Protein AF-A0A2X2BP33-F1 (afdb_monomer_lite)

Sequence (118 aa):
MAVVVFFLDDVLYNIRNTTPKEHVEEAINSFQQLANAIITNQIGDEQFVSEHSKLWWQQYLAIDLLEVIKRNTQTPVLIVQTLDDINVDVAAFHQLSQEITQPNVTFIKYDKLNHGFL

Radius of gyration: 15.9 Å; chains: 1; bounding box: 31×35×39 Å

Organism: Proteus mirabilis (NCBI:txid584)

InterPro domains:
  IPR029058 Alpha/Beta hydrolase fold [G3DSA:3.40.50.1820] (3-118)
  IPR029058 Alpha/Beta hydrolase fold [SSF53474] (53-118)

Secondary structure (DSSP, 8-state):
------HHHHHHHHHHHHS-GGGHHHHHHHHHHHHHHHHTT-S-GGG--SSS-HHHHHHHHH--HHHHHHH--SS-EEEEEETT-SSS-HHHHHHHHHH---TTEEEEEETT--TT--

Structure (mmCIF, N/CA/C/O backbone):
data_AF-A0A2X2BP33-F1
#
_entry.id   AF-A0A2X2BP33-F1
#
loop_
_atom_site.group_PDB
_atom_site.id
_atom_site.type_symbol
_atom_site.label_atom_id
_atom_site.label_alt_id
_atom_site.label_comp_id
_atom_site.label_asym_id
_atom_site.label_entity_id
_atom_site.label_seq_id
_atom_site.pdbx_PDB_ins_code
_atom_site.Cartn_x
_atom_site.Cartn_y
_atom_site.Cartn_z
_atom_site.occupancy
_atom_site.B_iso_or_equiv
_atom_site.auth_seq_id
_atom_site.auth_comp_id
_atom_site.auth_asym_id
_atom_site.auth_atom_id
_atom_site.pdbx_PDB_model_num
ATOM 1 N N . MET A 1 1 ? 9.705 -9.808 9.152 1.00 29.91 1 MET A N 1
ATOM 2 C CA . MET A 1 1 ? 9.722 -8.584 8.328 1.00 29.91 1 MET A CA 1
ATOM 3 C C . MET A 1 1 ? 8.337 -7.998 8.482 1.00 29.91 1 MET A C 1
ATOM 5 O O . MET A 1 1 ? 7.400 -8.689 8.115 1.00 29.91 1 MET A O 1
ATOM 9 N N . ALA A 1 2 ? 8.197 -6.863 9.165 1.00 30.97 2 ALA A N 1
ATOM 10 C CA . ALA A 1 2 ? 6.896 -6.218 9.306 1.00 30.97 2 ALA A CA 1
ATOM 11 C C . ALA A 1 2 ? 6.543 -5.623 7.941 1.00 30.97 2 ALA A C 1
ATOM 13 O O . ALA A 1 2 ? 7.307 -4.805 7.430 1.00 30.97 2 ALA A O 1
ATOM 14 N N . VAL A 1 3 ? 5.473 -6.108 7.319 1.00 37.66 3 VAL A N 1
ATOM 15 C CA . VAL A 1 3 ? 4.930 -5.490 6.113 1.00 37.66 3 VAL A CA 1
ATOM 16 C C . VAL A 1 3 ? 4.090 -4.321 6.594 1.00 37.66 3 VAL A C 1
ATOM 18 O O . VAL A 1 3 ? 3.092 -4.498 7.290 1.00 37.66 3 VAL A O 1
ATOM 21 N N . VAL A 1 4 ? 4.571 -3.120 6.313 1.00 46.53 4 VAL A N 1
ATOM 22 C CA . VAL A 1 4 ? 3.910 -1.884 6.707 1.00 46.53 4 VAL A CA 1
ATOM 23 C C . VAL A 1 4 ? 3.080 -1.417 5.516 1.00 46.53 4 VAL A C 1
ATOM 25 O O . VAL A 1 4 ? 3.539 -1.515 4.383 1.00 46.53 4 VAL A O 1
ATOM 28 N N . VAL A 1 5 ? 1.861 -0.918 5.747 1.00 54.88 5 VAL A N 1
ATOM 29 C CA . VAL A 1 5 ? 1.121 -0.170 4.712 1.00 54.88 5 VAL A CA 1
ATOM 30 C C . VAL A 1 5 ? 1.823 1.159 4.527 1.00 54.88 5 VAL A C 1
ATOM 32 O O . VAL A 1 5 ? 1.423 2.174 5.099 1.00 54.88 5 VAL A O 1
ATOM 35 N N . PHE A 1 6 ? 2.904 1.161 3.768 1.00 74.69 6 PHE A N 1
ATOM 36 C CA . PHE A 1 6 ? 3.385 2.391 3.191 1.00 74.69 6 PHE A CA 1
ATOM 37 C C . PHE A 1 6 ? 2.856 2.461 1.776 1.00 74.69 6 PHE A C 1
ATOM 39 O O . PHE A 1 6 ? 3.013 1.540 0.985 1.00 74.69 6 PHE A O 1
ATOM 46 N N . PHE A 1 7 ? 2.266 3.602 1.448 1.00 87.69 7 PHE A N 1
ATOM 47 C CA . PHE A 1 7 ? 1.879 3.951 0.089 1.00 87.69 7 PHE A CA 1
ATOM 48 C C . PHE A 1 7 ? 3.002 3.666 -0.932 1.00 87.69 7 PHE A C 1
ATOM 50 O O . PHE A 1 7 ? 2.732 3.234 -2.048 1.00 87.69 7 PHE A O 1
ATOM 57 N N . LEU A 1 8 ? 4.271 3.831 -0.532 1.00 90.19 8 LEU A N 1
ATOM 58 C CA . LEU A 1 8 ? 5.430 3.425 -1.329 1.00 90.19 8 LEU A CA 1
ATOM 59 C C . LEU A 1 8 ? 5.403 1.931 -1.693 1.00 90.19 8 LEU A C 1
ATOM 61 O O . LEU A 1 8 ? 5.612 1.601 -2.856 1.00 90.19 8 LEU A O 1
ATOM 65 N N . ASP A 1 9 ? 5.149 1.038 -0.737 1.00 90.44 9 ASP A N 1
ATOM 66 C CA . ASP A 1 9 ? 5.142 -0.408 -0.973 1.00 90.44 9 ASP A CA 1
ATOM 67 C C . ASP A 1 9 ? 4.038 -0.814 -1.956 1.00 90.44 9 ASP A C 1
ATOM 69 O O . ASP A 1 9 ? 4.308 -1.601 -2.865 1.00 90.44 9 ASP A O 1
ATOM 73 N N . ASP A 1 10 ? 2.849 -0.211 -1.856 1.00 91.06 10 ASP A N 1
ATOM 74 C CA . ASP A 1 10 ? 1.752 -0.436 -2.808 1.00 91.06 10 ASP A CA 1
ATOM 75 C C . ASP A 1 10 ? 2.105 0.056 -4.216 1.00 91.06 10 ASP A C 1
ATOM 77 O O . ASP A 1 10 ? 1.879 -0.654 -5.195 1.00 91.06 10 ASP A O 1
ATOM 81 N N . VAL A 1 11 ? 2.748 1.221 -4.352 1.00 92.56 11 VAL A N 1
ATOM 82 C CA . VAL A 1 11 ? 3.213 1.686 -5.669 1.00 92.56 11 VAL A CA 1
ATOM 83 C C . VAL A 1 11 ? 4.279 0.745 -6.239 1.00 92.56 11 VAL A C 1
ATOM 85 O O . VAL A 1 11 ? 4.237 0.403 -7.421 1.00 92.56 11 VAL A O 1
ATOM 88 N N . LEU A 1 12 ? 5.217 0.264 -5.420 1.00 94.38 12 LEU A N 1
ATOM 89 C CA . LEU A 1 12 ? 6.222 -0.704 -5.871 1.00 94.38 12 LEU A CA 1
ATOM 90 C C . LEU A 1 12 ? 5.592 -2.052 -6.246 1.00 94.38 12 LEU A C 1
ATOM 92 O O . LEU A 1 12 ? 6.033 -2.687 -7.206 1.00 94.38 12 LEU A O 1
ATOM 96 N N . TYR A 1 13 ? 4.570 -2.498 -5.517 1.00 95.06 13 TYR A N 1
ATOM 97 C CA . TYR A 1 13 ? 3.784 -3.681 -5.855 1.00 95.06 13 TYR A CA 1
ATOM 98 C C . TYR A 1 13 ? 3.062 -3.497 -7.195 1.00 95.06 13 TYR A C 1
ATOM 100 O O . TYR A 1 13 ? 3.183 -4.345 -8.080 1.00 95.06 13 TYR A O 1
ATOM 108 N N . ASN A 1 14 ? 2.390 -2.362 -7.390 1.00 95.31 14 ASN A N 1
ATOM 109 C CA . ASN A 1 14 ? 1.736 -2.014 -8.644 1.00 95.31 14 ASN A CA 1
ATOM 110 C C . ASN A 1 14 ? 2.715 -2.033 -9.826 1.00 95.31 14 ASN A C 1
ATOM 112 O O . ASN A 1 14 ? 2.428 -2.671 -10.841 1.00 95.31 14 ASN A O 1
ATOM 116 N N . ILE A 1 15 ? 3.885 -1.398 -9.690 1.00 96.75 15 ILE A N 1
ATOM 117 C CA . ILE A 1 15 ? 4.912 -1.365 -10.742 1.00 96.75 15 ILE A CA 1
ATOM 118 C C . ILE A 1 15 ? 5.302 -2.790 -11.146 1.00 96.75 15 ILE A C 1
ATOM 120 O O . ILE A 1 15 ? 5.303 -3.103 -12.336 1.00 96.75 15 ILE A O 1
ATOM 124 N N . ARG A 1 16 ? 5.560 -3.676 -10.175 1.00 96.62 16 ARG A N 1
ATOM 125 C CA . ARG A 1 16 ? 5.929 -5.080 -10.439 1.00 96.62 16 ARG A CA 1
ATOM 126 C C . ARG A 1 16 ? 4.859 -5.854 -11.208 1.00 96.62 16 ARG A C 1
ATOM 128 O O . ARG A 1 16 ? 5.210 -6.751 -11.971 1.00 96.62 16 ARG A O 1
ATOM 135 N N . ASN A 1 17 ? 3.584 -5.536 -10.997 1.00 96.06 17 ASN A N 1
ATOM 136 C CA . ASN A 1 17 ? 2.464 -6.277 -11.581 1.00 96.06 17 ASN A CA 1
ATOM 137 C C . ASN A 1 17 ? 1.940 -5.691 -12.896 1.00 96.06 17 ASN A C 1
ATOM 139 O O . ASN A 1 17 ? 1.338 -6.420 -13.682 1.00 96.06 17 ASN A O 1
ATOM 143 N N . THR A 1 18 ? 2.150 -4.398 -13.147 1.00 95.50 18 THR A N 1
ATOM 144 C CA . THR A 1 18 ? 1.540 -3.690 -14.288 1.00 95.50 18 THR A CA 1
ATOM 145 C C . THR A 1 18 ? 2.548 -3.189 -15.321 1.00 95.50 18 THR A C 1
ATOM 147 O O . THR A 1 18 ? 2.169 -2.911 -16.459 1.00 95.50 18 THR A O 1
ATOM 150 N N . THR A 1 19 ? 3.836 -3.122 -14.973 1.00 96.75 19 THR A N 1
ATOM 151 C CA . THR A 1 19 ? 4.902 -2.700 -15.894 1.00 96.75 19 THR A CA 1
ATOM 152 C C . THR A 1 19 ? 5.407 -3.893 -16.715 1.00 96.75 19 THR A C 1
ATOM 154 O O . THR A 1 19 ? 5.575 -4.982 -16.156 1.00 96.75 19 THR A O 1
ATOM 157 N N . PRO A 1 20 ? 5.701 -3.732 -18.024 1.00 97.56 20 PRO A N 1
ATOM 158 C CA . PRO A 1 20 ? 6.374 -4.770 -18.804 1.00 97.56 20 PRO A CA 1
ATOM 159 C C . PRO A 1 20 ? 7.664 -5.238 -18.120 1.00 97.56 20 PRO A C 1
ATOM 161 O O . PRO A 1 20 ? 8.421 -4.423 -17.591 1.00 97.56 20 PRO A O 1
ATOM 164 N N . LYS A 1 21 ? 7.917 -6.552 -18.121 1.00 96.69 21 LYS A N 1
ATOM 165 C CA . LYS A 1 21 ? 8.959 -7.188 -17.291 1.00 96.69 21 LYS A CA 1
ATOM 166 C C . LYS A 1 21 ? 10.350 -6.589 -17.503 1.00 96.69 21 LYS A C 1
ATOM 168 O O . LYS A 1 21 ? 11.110 -6.465 -16.550 1.00 96.69 21 LYS A O 1
ATOM 173 N N . GLU A 1 22 ? 10.669 -6.211 -18.733 1.00 97.50 22 GLU A N 1
ATOM 174 C CA . GLU A 1 22 ? 11.927 -5.583 -19.135 1.00 97.50 22 GLU A CA 1
ATOM 175 C C . GLU A 1 22 ? 12.154 -4.187 -18.527 1.00 97.50 22 GLU A C 1
ATOM 177 O O . GLU A 1 22 ? 13.299 -3.750 -18.446 1.00 97.50 22 GLU A O 1
ATOM 182 N N . HIS A 1 23 ? 11.098 -3.517 -18.056 1.00 97.94 23 HIS A N 1
ATOM 183 C CA . HIS A 1 23 ? 11.144 -2.164 -17.495 1.00 97.94 23 HIS A CA 1
ATOM 184 C C . HIS A 1 23 ? 10.879 -2.1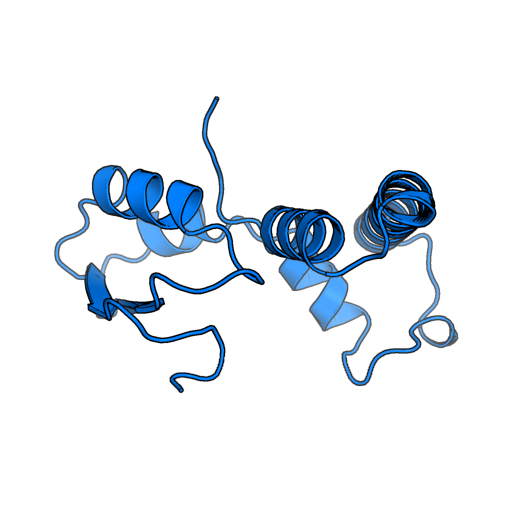13 -15.982 1.00 97.94 23 HIS A C 1
ATOM 186 O O . HIS A 1 23 ? 10.996 -1.044 -15.388 1.00 97.94 23 HIS A O 1
ATOM 192 N N . VAL A 1 24 ? 10.544 -3.239 -15.336 1.00 97.88 24 VAL A N 1
ATOM 193 C CA . VAL A 1 24 ? 10.187 -3.275 -13.903 1.00 97.88 24 VAL A CA 1
ATOM 194 C C . VAL A 1 24 ? 11.311 -2.723 -13.024 1.00 97.88 24 VAL A C 1
ATOM 196 O O . VAL A 1 24 ? 11.065 -1.852 -12.195 1.00 97.88 24 VAL A O 1
ATOM 199 N N . GLU A 1 25 ? 12.546 -3.193 -13.215 1.00 98.00 25 GLU A N 1
ATOM 200 C CA . GLU A 1 25 ? 13.681 -2.760 -12.388 1.00 98.00 25 GLU A CA 1
ATOM 201 C C . GLU A 1 25 ? 14.003 -1.276 -12.584 1.00 98.00 25 GLU A C 1
ATOM 203 O O . GLU A 1 25 ? 14.289 -0.567 -11.622 1.00 98.00 25 GLU A O 1
ATOM 208 N N . GLU A 1 26 ? 13.929 -0.783 -13.821 1.00 97.94 26 GLU A N 1
ATOM 209 C CA . GLU A 1 26 ? 14.116 0.638 -14.114 1.00 97.94 26 GLU A CA 1
ATOM 210 C C . GLU A 1 26 ? 13.035 1.477 -13.424 1.00 97.94 26 GLU A C 1
ATOM 212 O O . GLU A 1 26 ? 13.359 2.396 -12.675 1.00 97.94 26 GLU A O 1
ATOM 217 N N . ALA A 1 27 ? 11.762 1.108 -13.586 1.00 97.25 27 ALA A N 1
ATOM 218 C CA . ALA A 1 27 ? 10.633 1.820 -12.997 1.00 97.25 27 ALA A CA 1
ATOM 219 C C . ALA A 1 27 ? 10.682 1.840 -11.459 1.00 97.25 27 ALA A C 1
ATOM 221 O O . ALA A 1 27 ? 10.463 2.892 -10.855 1.00 97.25 27 ALA A O 1
ATOM 222 N N . ILE A 1 28 ? 11.025 0.713 -10.820 1.00 97.12 28 ILE A N 1
ATOM 223 C CA . ILE A 1 28 ? 11.222 0.636 -9.363 1.00 97.12 28 ILE A CA 1
ATOM 224 C C . ILE A 1 28 ? 12.330 1.594 -8.928 1.00 97.12 28 ILE A C 1
ATOM 226 O O . ILE A 1 28 ? 12.111 2.416 -8.038 1.00 97.12 28 ILE A O 1
ATOM 230 N N . ASN A 1 29 ? 13.504 1.517 -9.560 1.00 97.06 29 ASN A N 1
ATOM 231 C CA . ASN A 1 29 ? 14.652 2.336 -9.177 1.00 97.06 29 ASN A CA 1
ATOM 232 C C . ASN A 1 29 ? 14.366 3.830 -9.368 1.00 97.06 29 ASN A C 1
ATOM 234 O O . ASN A 1 29 ? 14.653 4.632 -8.477 1.00 97.06 29 ASN A O 1
ATOM 238 N N . SER A 1 30 ? 13.765 4.210 -10.495 1.00 94.31 30 SER A N 1
ATOM 239 C CA . SER A 1 30 ? 13.369 5.592 -10.768 1.00 94.31 30 SER A CA 1
ATOM 240 C C . SER A 1 30 ? 12.355 6.104 -9.745 1.00 94.31 30 SER A C 1
ATOM 242 O O . SER A 1 30 ? 12.525 7.205 -9.220 1.00 94.31 30 SER A O 1
ATOM 244 N N . PHE A 1 31 ? 11.335 5.310 -9.404 1.00 92.81 31 PHE A N 1
ATOM 245 C CA . PHE A 1 31 ? 10.336 5.721 -8.419 1.00 92.81 31 PHE A CA 1
ATOM 246 C C . PHE A 1 31 ? 10.922 5.829 -7.007 1.00 92.81 31 PHE A C 1
ATOM 248 O O . PHE A 1 31 ? 10.631 6.787 -6.297 1.00 92.81 31 PHE A O 1
ATOM 255 N N . GLN A 1 32 ? 11.797 4.907 -6.601 1.00 93.56 32 GLN A N 1
ATOM 256 C CA . GLN A 1 32 ? 12.474 4.979 -5.302 1.00 93.56 32 GLN A CA 1
ATOM 257 C C . GLN A 1 32 ? 13.382 6.210 -5.191 1.00 93.56 32 GLN A C 1
ATOM 259 O O . GLN A 1 32 ? 13.397 6.868 -4.148 1.00 93.56 32 GLN A O 1
ATOM 264 N N . GLN A 1 33 ? 14.107 6.562 -6.258 1.00 91.81 33 GLN A N 1
ATOM 265 C CA . GLN A 1 33 ? 14.909 7.789 -6.300 1.00 91.81 33 GLN A CA 1
ATOM 266 C C . GLN A 1 33 ? 14.031 9.036 -6.178 1.00 91.81 33 GLN A C 1
ATOM 268 O O . GLN A 1 33 ? 14.344 9.922 -5.380 1.00 91.81 33 GLN A O 1
ATOM 273 N N . LEU A 1 34 ? 12.911 9.078 -6.908 1.00 89.31 34 LEU A N 1
ATOM 274 C CA . LEU A 1 34 ? 11.919 10.146 -6.803 1.00 89.31 34 LEU A CA 1
ATOM 275 C C . LEU A 1 34 ? 11.378 10.254 -5.371 1.00 89.31 34 LEU A C 1
ATOM 277 O O . LEU A 1 34 ? 11.429 11.329 -4.778 1.00 89.31 34 LEU A O 1
ATOM 281 N N . ALA A 1 35 ? 10.920 9.145 -4.790 1.00 89.81 35 ALA A N 1
ATOM 282 C CA . ALA A 1 35 ? 10.380 9.104 -3.436 1.00 89.81 35 ALA A CA 1
ATOM 283 C C . ALA A 1 35 ? 11.394 9.617 -2.403 1.00 89.81 35 ALA A C 1
ATOM 285 O O . ALA A 1 35 ? 11.068 10.476 -1.582 1.00 89.81 35 ALA A O 1
ATOM 286 N N . ASN A 1 36 ? 12.648 9.166 -2.487 1.00 89.31 36 ASN A N 1
ATOM 287 C CA . ASN A 1 36 ? 13.716 9.631 -1.607 1.00 89.31 36 ASN A CA 1
ATOM 288 C C . ASN A 1 36 ? 13.987 11.134 -1.774 1.00 89.31 36 ASN A C 1
ATOM 290 O O . ASN A 1 36 ? 14.119 11.856 -0.784 1.00 89.31 36 ASN A O 1
ATOM 294 N N . ALA A 1 37 ? 14.033 11.630 -3.009 1.00 89.38 37 ALA A N 1
ATOM 295 C CA . ALA A 1 37 ? 14.240 13.047 -3.285 1.00 89.38 37 ALA A CA 1
ATOM 296 C C . ALA A 1 37 ? 13.069 13.916 -2.775 1.00 89.38 37 ALA A C 1
ATOM 298 O O . ALA A 1 37 ? 13.289 15.022 -2.281 1.00 89.38 37 ALA A O 1
ATOM 299 N N . ILE A 1 38 ? 11.831 13.409 -2.802 1.00 87.12 38 ILE A N 1
ATOM 300 C CA . ILE A 1 38 ? 10.661 14.080 -2.215 1.00 87.12 38 ILE A CA 1
ATOM 301 C C . ILE A 1 38 ? 10.768 14.143 -0.684 1.00 87.12 38 ILE A C 1
ATOM 303 O O . ILE A 1 38 ? 10.631 15.228 -0.107 1.00 87.12 38 ILE A O 1
ATOM 307 N N . ILE A 1 39 ? 11.033 13.004 -0.030 1.00 85.94 39 ILE A N 1
ATOM 308 C CA . ILE A 1 39 ? 11.137 12.892 1.438 1.00 85.94 39 ILE A CA 1
ATOM 309 C C . ILE A 1 39 ? 12.283 13.764 1.973 1.00 85.94 39 ILE A C 1
ATOM 311 O O . ILE A 1 39 ? 12.148 14.409 3.010 1.00 85.94 39 ILE A O 1
ATOM 315 N N . THR A 1 40 ? 13.398 13.838 1.244 1.00 87.31 40 THR A N 1
ATOM 316 C CA . THR A 1 40 ? 14.569 14.656 1.608 1.00 87.31 40 THR A CA 1
ATOM 317 C C . THR A 1 40 ? 14.478 16.110 1.127 1.00 87.31 40 THR A C 1
ATOM 319 O O . THR A 1 40 ? 15.432 16.872 1.287 1.00 87.31 40 THR A O 1
ATOM 322 N N . ASN A 1 41 ? 13.325 16.522 0.582 1.00 84.25 41 ASN A N 1
ATOM 323 C CA . ASN A 1 41 ? 13.037 17.880 0.109 1.00 84.25 41 ASN A CA 1
ATOM 324 C C . ASN A 1 41 ? 14.023 18.397 -0.963 1.00 84.25 41 ASN A C 1
ATOM 326 O O . ASN A 1 41 ? 14.329 19.586 -1.021 1.00 84.25 41 ASN A O 1
ATOM 330 N N . GLN A 1 42 ? 14.509 17.501 -1.822 1.00 84.88 42 GLN A N 1
ATOM 331 C CA . GLN A 1 42 ? 15.449 17.786 -2.912 1.00 84.88 42 GLN A CA 1
ATOM 332 C C . GLN A 1 42 ? 14.758 18.166 -4.233 1.00 84.88 42 GLN A C 1
ATOM 334 O O . GLN A 1 42 ? 15.436 18.476 -5.208 1.00 84.88 42 GLN A O 1
ATOM 339 N N . ILE A 1 43 ? 13.421 18.160 -4.271 1.00 79.00 43 ILE A N 1
ATOM 340 C CA . ILE A 1 43 ? 12.615 18.458 -5.462 1.00 79.00 43 ILE A CA 1
ATOM 341 C C . ILE A 1 43 ? 11.822 19.754 -5.254 1.00 79.00 43 ILE A C 1
ATOM 343 O O . ILE A 1 43 ? 11.188 19.963 -4.211 1.00 79.00 43 ILE A O 1
ATOM 347 N N . GLY A 1 44 ? 11.884 20.643 -6.249 1.00 73.38 44 GLY A N 1
ATOM 348 C CA . GLY A 1 44 ? 11.122 21.894 -6.296 1.00 73.38 44 GLY A CA 1
ATOM 349 C C . GLY A 1 44 ? 9.674 21.685 -6.751 1.00 73.38 44 GLY A C 1
ATOM 350 O O . GLY A 1 44 ? 9.360 20.692 -7.400 1.00 73.38 44 GLY A O 1
ATOM 351 N N . ASP A 1 45 ? 8.791 22.628 -6.430 1.00 70.88 45 ASP A N 1
ATOM 352 C CA . ASP A 1 45 ? 7.342 22.494 -6.661 1.00 70.88 45 ASP A CA 1
ATOM 353 C C . ASP A 1 45 ? 6.976 22.324 -8.149 1.00 70.88 45 ASP A C 1
ATOM 355 O O . ASP A 1 45 ? 6.021 21.627 -8.477 1.00 70.88 45 ASP A O 1
ATOM 359 N N . GLU A 1 46 ? 7.776 22.893 -9.054 1.00 70.69 46 GLU A N 1
ATOM 360 C CA . GLU A 1 46 ? 7.569 22.847 -10.511 1.00 70.69 46 GLU A CA 1
ATOM 361 C C . GLU A 1 46 ? 7.920 21.494 -11.157 1.00 70.69 46 GLU A C 1
ATOM 363 O O . GLU A 1 46 ? 7.674 21.290 -12.342 1.00 70.69 46 GLU A O 1
ATOM 368 N N . GLN A 1 47 ? 8.511 20.562 -10.403 1.00 71.50 47 GLN A N 1
ATOM 369 C CA . GLN A 1 47 ? 8.977 19.267 -10.918 1.00 71.50 47 GLN A CA 1
ATOM 370 C C . GLN A 1 47 ? 7.973 18.123 -10.689 1.00 71.50 47 GLN A C 1
ATOM 372 O O . GLN A 1 47 ? 8.247 16.980 -11.055 1.00 71.50 47 GLN A O 1
ATOM 377 N N . PHE A 1 48 ? 6.808 18.406 -10.099 1.00 68.38 48 PHE A N 1
ATOM 378 C CA . PHE A 1 48 ? 5.752 17.413 -9.906 1.00 68.38 48 PHE A CA 1
ATOM 379 C C . PHE A 1 48 ? 4.858 17.332 -11.149 1.00 68.38 48 PHE A C 1
ATOM 381 O O . PHE A 1 48 ? 4.178 18.288 -11.502 1.00 68.38 48 PHE A O 1
ATOM 388 N N . VAL A 1 49 ? 4.850 16.168 -11.804 1.00 59.88 49 VAL A N 1
ATOM 389 C CA . VAL A 1 49 ? 4.067 15.904 -13.033 1.00 59.88 49 VAL A CA 1
ATOM 390 C C . VAL A 1 49 ? 2.673 15.326 -12.719 1.00 59.88 49 VAL A C 1
ATOM 392 O O . VAL A 1 49 ? 1.889 15.038 -13.616 1.00 59.88 49 VAL A O 1
ATOM 395 N N . SER A 1 50 ? 2.343 15.136 -11.439 1.00 73.69 50 SER A N 1
ATOM 396 C CA . SER A 1 50 ? 1.044 14.611 -11.008 1.00 73.69 50 SER A CA 1
ATOM 397 C C . SER A 1 50 ? 0.036 15.718 -10.713 1.00 73.69 50 SER A C 1
ATOM 399 O O . SER A 1 50 ? 0.419 16.811 -10.311 1.00 73.69 50 SER A O 1
ATOM 401 N N . GLU A 1 51 ? -1.253 15.382 -10.735 1.00 81.50 51 GLU A N 1
ATOM 402 C CA . GLU A 1 51 ? -2.324 16.249 -10.213 1.00 81.50 51 GLU A CA 1
ATOM 403 C C . GLU A 1 51 ? -2.254 16.452 -8.681 1.00 81.50 51 GLU A C 1
ATOM 405 O O . GLU A 1 51 ? -2.943 17.307 -8.124 1.00 81.50 51 GLU A O 1
ATOM 410 N N . HIS A 1 52 ? -1.406 15.691 -7.981 1.00 84.69 52 HIS A N 1
ATOM 411 C CA . HIS A 1 52 ? -1.136 15.856 -6.554 1.00 84.69 52 HIS A CA 1
ATOM 412 C C . HIS A 1 52 ? -0.027 16.882 -6.287 1.00 84.69 52 HIS A C 1
ATOM 414 O O . HIS A 1 52 ? 0.959 16.970 -7.018 1.00 84.69 52 HIS A O 1
ATOM 420 N N . SER A 1 53 ? -0.163 17.635 -5.191 1.00 84.94 53 SER A N 1
ATOM 421 C CA . SER A 1 53 ? 0.834 18.624 -4.771 1.00 84.94 53 SER A CA 1
ATOM 422 C C . SER A 1 53 ? 2.074 17.972 -4.150 1.00 84.94 53 SER A C 1
ATOM 424 O O . SER A 1 53 ? 2.023 16.851 -3.640 1.00 84.94 53 SER A O 1
ATOM 426 N N . LYS A 1 54 ? 3.184 18.718 -4.092 1.00 84.00 54 LYS A N 1
ATOM 427 C CA . LYS A 1 54 ? 4.384 18.318 -3.341 1.00 84.00 54 LYS A CA 1
ATOM 428 C C . LYS A 1 54 ? 4.070 17.889 -1.908 1.00 84.00 54 LYS A C 1
ATOM 430 O O . LYS A 1 54 ? 4.566 16.864 -1.450 1.00 84.00 54 LYS A O 1
ATOM 435 N N . LEU A 1 55 ? 3.249 18.677 -1.206 1.00 85.69 55 LEU A N 1
ATOM 436 C CA . LEU A 1 55 ? 2.881 18.404 0.183 1.00 85.69 55 LEU A CA 1
ATOM 437 C C . LEU A 1 55 ? 2.177 17.053 0.315 1.00 85.69 55 LEU A C 1
ATOM 439 O O . LEU A 1 55 ? 2.473 16.304 1.241 1.00 85.69 55 LEU A O 1
ATOM 443 N N . TRP A 1 56 ? 1.282 16.734 -0.621 1.00 88.50 56 TRP A N 1
ATOM 444 C CA . TRP A 1 56 ? 0.598 15.446 -0.645 1.00 88.50 56 TRP A CA 1
ATOM 445 C C . TRP A 1 56 ? 1.608 14.298 -0.755 1.00 88.50 56 TRP A C 1
ATOM 447 O O . TRP A 1 56 ? 1.601 13.396 0.080 1.00 88.50 56 TRP A O 1
ATOM 457 N N . TRP A 1 57 ? 2.543 14.374 -1.707 1.00 87.31 57 TRP A N 1
ATOM 458 C CA . TRP A 1 57 ? 3.569 13.342 -1.875 1.00 87.31 57 TRP A CA 1
ATOM 459 C C . TRP A 1 57 ? 4.459 13.196 -0.646 1.00 87.31 57 TRP A C 1
ATOM 461 O O . TRP A 1 57 ? 4.720 12.080 -0.209 1.00 87.31 57 TRP A O 1
ATOM 471 N N . GLN A 1 58 ? 4.897 14.310 -0.059 1.00 87.69 58 GLN A N 1
ATOM 472 C CA . GLN A 1 58 ? 5.699 14.289 1.165 1.00 87.69 58 GLN A CA 1
ATOM 473 C C . GLN A 1 58 ? 4.955 13.618 2.319 1.00 87.69 58 GLN A C 1
ATOM 475 O O . GLN A 1 58 ? 5.545 12.819 3.039 1.00 87.69 58 GLN A O 1
ATOM 480 N N . GLN A 1 59 ? 3.664 13.914 2.483 1.00 88.19 59 GLN A N 1
ATOM 481 C CA . GLN A 1 59 ? 2.842 13.302 3.522 1.00 88.19 59 GLN A CA 1
ATOM 482 C C . GLN A 1 59 ? 2.686 11.798 3.298 1.00 88.19 59 GLN A C 1
ATOM 484 O O . GLN A 1 59 ? 2.995 11.023 4.197 1.00 88.19 59 GLN A O 1
ATOM 489 N N . TYR A 1 60 ? 2.255 11.374 2.110 1.00 88.06 60 TYR A N 1
ATOM 490 C CA . TYR A 1 60 ? 1.964 9.964 1.837 1.00 88.06 60 TYR A CA 1
ATOM 491 C C . TYR A 1 60 ? 3.212 9.080 1.783 1.00 88.06 60 TYR A C 1
ATOM 493 O O . TYR A 1 60 ? 3.145 7.913 2.157 1.00 88.06 60 TYR A O 1
ATOM 501 N N . LEU A 1 61 ? 4.360 9.622 1.375 1.00 88.88 61 LEU A N 1
ATOM 502 C CA . LEU A 1 61 ? 5.626 8.888 1.394 1.00 88.88 61 LEU A CA 1
ATOM 503 C C . LEU A 1 61 ? 6.256 8.792 2.793 1.00 88.88 61 LEU A C 1
ATOM 505 O O . LEU A 1 61 ? 7.101 7.929 3.005 1.00 88.88 61 LEU A O 1
ATOM 509 N N . ALA A 1 62 ? 5.879 9.664 3.735 1.00 86.62 62 ALA A N 1
ATOM 510 C CA . ALA A 1 62 ? 6.459 9.697 5.081 1.00 86.62 62 ALA A CA 1
ATOM 511 C C . ALA A 1 62 ? 5.531 9.156 6.182 1.00 86.62 62 ALA A C 1
ATOM 513 O O . ALA A 1 62 ? 5.994 8.888 7.291 1.00 86.62 62 ALA A O 1
ATOM 514 N N . ILE A 1 63 ? 4.225 9.046 5.924 1.00 87.88 63 ILE A N 1
ATOM 515 C CA . ILE A 1 63 ? 3.243 8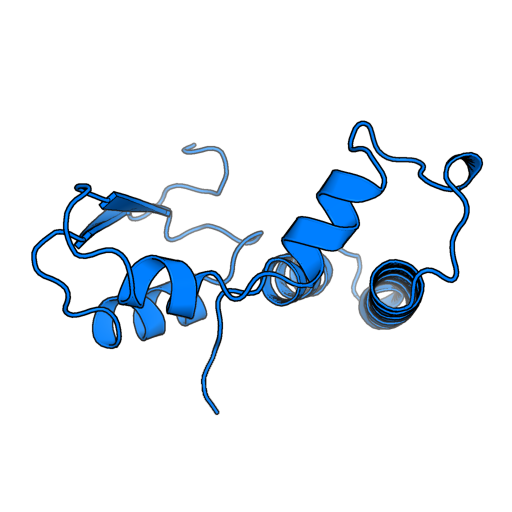.645 6.932 1.00 87.88 63 ILE A CA 1
ATOM 516 C C . ILE A 1 63 ? 3.326 7.150 7.237 1.00 87.88 63 ILE A C 1
ATOM 518 O O . ILE A 1 63 ? 3.242 6.317 6.344 1.00 87.88 63 ILE A O 1
ATOM 522 N N . ASP A 1 64 ? 3.403 6.810 8.522 1.00 87.75 64 ASP A N 1
ATOM 523 C CA . ASP A 1 64 ? 3.162 5.449 9.005 1.00 87.75 64 ASP A CA 1
ATOM 524 C C . ASP A 1 64 ? 1.669 5.259 9.267 1.00 87.75 64 ASP A C 1
ATOM 526 O O . ASP A 1 64 ? 1.143 5.610 10.328 1.00 87.75 64 ASP A O 1
ATOM 530 N N . LEU A 1 65 ? 0.965 4.746 8.256 1.00 85.75 65 LEU A N 1
ATOM 531 C CA . LEU A 1 65 ? -0.480 4.557 8.329 1.00 85.75 65 LEU A CA 1
ATOM 532 C C . LEU A 1 65 ? -0.868 3.510 9.383 1.00 85.75 65 LEU A C 1
ATOM 534 O O . LEU A 1 65 ? -1.897 3.663 10.045 1.00 85.75 65 LEU A O 1
ATOM 538 N N . LEU A 1 66 ? -0.041 2.480 9.587 1.00 88.38 66 LEU A N 1
ATOM 539 C CA . LEU A 1 66 ? -0.277 1.457 10.604 1.00 88.38 66 LEU A CA 1
ATOM 540 C C . LEU A 1 66 ? -0.251 2.075 12.002 1.00 88.38 66 LEU A C 1
ATOM 542 O O . LEU A 1 66 ? -1.151 1.820 12.803 1.00 88.38 66 LEU A O 1
ATOM 546 N N . GLU A 1 67 ? 0.736 2.921 12.286 1.00 90.38 67 GLU A N 1
ATOM 547 C CA . GLU A 1 67 ? 0.830 3.628 13.563 1.00 90.38 67 GLU A CA 1
ATOM 548 C C . GLU A 1 67 ? -0.330 4.617 13.754 1.00 90.38 67 GLU A C 1
ATOM 550 O O . GLU A 1 67 ? -0.902 4.701 14.844 1.00 90.38 67 GLU A O 1
ATOM 555 N N . VAL A 1 68 ? -0.740 5.325 12.696 1.00 90.75 68 VAL A N 1
ATOM 556 C CA . VAL A 1 68 ? -1.920 6.208 12.730 1.00 90.7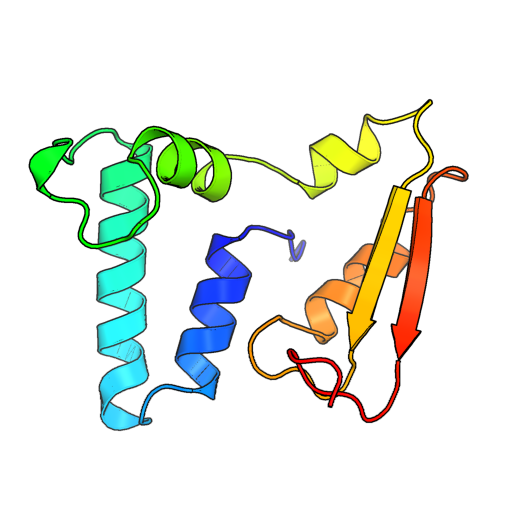5 68 VAL A CA 1
ATOM 557 C C . VAL A 1 68 ? -3.179 5.426 13.106 1.00 90.75 68 VAL A C 1
ATOM 559 O O . VAL A 1 68 ? -3.921 5.854 13.994 1.00 90.75 68 VAL A O 1
ATOM 562 N N . ILE A 1 69 ? -3.406 4.263 12.488 1.00 91.75 69 ILE A N 1
ATOM 563 C CA . ILE A 1 69 ? -4.553 3.405 12.811 1.00 91.75 69 ILE A CA 1
ATOM 564 C C . ILE A 1 69 ? -4.431 2.863 14.239 1.00 91.75 69 ILE A C 1
ATOM 566 O O . ILE A 1 69 ? -5.399 2.926 14.996 1.00 91.75 69 ILE A O 1
ATOM 570 N N . LYS A 1 70 ? -3.246 2.389 14.646 1.00 90.62 70 LYS A N 1
ATOM 571 C CA . LYS A 1 70 ? -3.023 1.824 15.986 1.00 90.62 70 LYS A CA 1
ATOM 572 C C . LYS A 1 70 ? -3.241 2.847 17.106 1.00 90.62 70 LYS A C 1
ATOM 574 O O . LYS A 1 70 ? -3.707 2.466 18.181 1.00 90.62 70 LYS A O 1
ATOM 579 N N . ARG A 1 71 ? -2.944 4.130 16.863 1.00 93.50 71 ARG A N 1
ATOM 580 C CA . ARG A 1 71 ? -3.168 5.242 17.808 1.00 93.50 71 ARG A CA 1
ATOM 581 C C . ARG A 1 71 ? -4.611 5.732 17.864 1.00 93.50 71 ARG A C 1
ATOM 583 O O . ARG A 1 71 ? -4.983 6.400 18.830 1.00 93.50 71 ARG A O 1
ATOM 590 N N . ASN A 1 72 ? -5.426 5.434 16.857 1.00 92.00 72 ASN A N 1
ATOM 591 C CA . ASN A 1 72 ? -6.821 5.845 16.834 1.00 92.00 72 ASN A CA 1
ATOM 592 C C . ASN A 1 72 ? -7.675 4.958 17.755 1.00 92.00 72 ASN A C 1
ATOM 594 O O . ASN A 1 72 ? -7.973 3.810 17.436 1.00 92.00 72 ASN A O 1
ATOM 598 N N . THR A 1 73 ? -8.128 5.520 18.875 1.00 92.38 73 THR A N 1
ATOM 599 C CA . THR A 1 73 ? -8.929 4.809 19.889 1.00 92.38 73 THR A CA 1
ATOM 600 C C . THR A 1 73 ? -10.412 5.178 19.887 1.00 92.38 73 THR A C 1
ATOM 602 O O . THR A 1 73 ? -11.180 4.596 20.649 1.00 92.38 73 THR A O 1
ATOM 605 N N . GLN A 1 74 ? -10.827 6.153 19.073 1.00 93.81 74 GLN A N 1
ATOM 606 C CA . GLN A 1 74 ? -12.153 6.777 19.187 1.00 93.81 74 GLN A CA 1
ATOM 607 C C . GLN A 1 74 ? -12.970 6.673 17.905 1.00 93.81 74 GLN A C 1
AT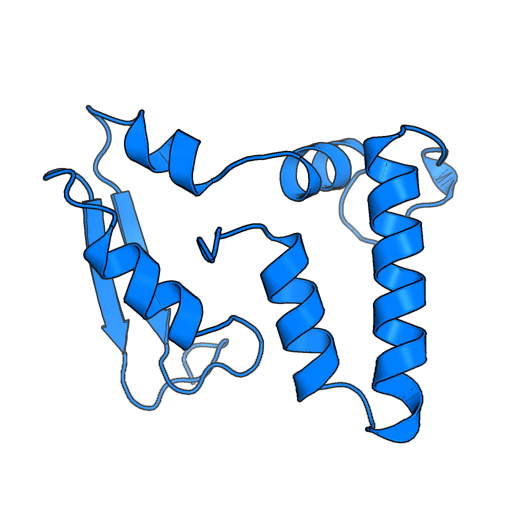OM 609 O O . GLN A 1 74 ? -14.164 6.383 17.956 1.00 93.81 74 GLN A O 1
ATOM 614 N N . THR A 1 75 ? -12.345 6.912 16.755 1.00 96.81 75 THR A N 1
ATOM 615 C CA . THR A 1 75 ? -13.059 6.988 15.482 1.00 96.81 75 THR A CA 1
ATOM 616 C C . THR A 1 75 ? -13.237 5.584 14.913 1.00 96.81 75 THR A C 1
ATOM 618 O O . THR A 1 75 ? -12.238 4.874 14.770 1.00 96.81 75 THR A O 1
ATOM 621 N N . PRO A 1 76 ? -14.460 5.149 14.568 1.00 97.56 76 PRO A N 1
ATOM 622 C CA . PRO A 1 76 ? -14.653 3.912 13.823 1.00 97.56 76 PRO A CA 1
ATOM 623 C C . PRO A 1 76 ? -13.948 3.976 12.464 1.00 97.56 76 PRO A C 1
ATOM 625 O O . PRO A 1 76 ? -14.113 4.948 11.727 1.00 97.56 76 PRO A O 1
ATOM 628 N N . VAL A 1 77 ? -13.173 2.948 12.127 1.00 96.50 77 VAL A N 1
ATOM 629 C CA . VAL A 1 77 ? -12.452 2.834 10.853 1.00 96.50 77 VAL A CA 1
ATOM 630 C C . VAL A 1 77 ? -12.929 1.588 10.132 1.00 96.50 77 VAL A C 1
ATOM 632 O O . VAL A 1 77 ? -12.939 0.499 10.701 1.00 96.50 77 VAL A O 1
ATOM 635 N N . LEU A 1 78 ? -13.290 1.750 8.864 1.00 96.38 78 LEU A N 1
ATOM 636 C CA . LEU A 1 78 ? -13.564 0.647 7.957 1.00 96.38 78 LEU A CA 1
ATOM 637 C C . LEU A 1 78 ? -12.441 0.573 6.922 1.00 96.38 78 LEU A C 1
ATOM 639 O O . LEU A 1 78 ? -12.205 1.542 6.204 1.00 96.38 78 LEU A O 1
ATOM 643 N N . ILE A 1 79 ? -11.782 -0.578 6.840 1.00 94.69 79 ILE A N 1
ATOM 644 C CA . ILE A 1 79 ? -10.760 -0.878 5.835 1.00 94.69 79 ILE A CA 1
ATOM 645 C C . ILE A 1 79 ? -11.343 -1.922 4.886 1.00 94.69 79 ILE A C 1
ATOM 647 O O . ILE A 1 79 ? -11.795 -2.983 5.323 1.00 94.69 79 ILE A O 1
ATOM 651 N N . VAL A 1 80 ? -11.358 -1.610 3.592 1.00 94.88 80 VAL A N 1
ATOM 652 C CA . VAL A 1 80 ? -11.937 -2.462 2.547 1.00 94.88 80 VAL A CA 1
ATOM 653 C C . VAL A 1 80 ? -10.843 -2.881 1.577 1.00 94.88 80 VAL A C 1
ATOM 655 O O . VAL A 1 80 ? -10.107 -2.021 1.106 1.00 94.88 80 VAL A O 1
ATOM 658 N N . GLN A 1 81 ? -10.772 -4.172 1.252 1.00 95.25 81 GLN A N 1
ATOM 659 C CA . GLN A 1 81 ? -9.862 -4.702 0.232 1.00 95.25 81 GLN A CA 1
ATOM 660 C C . GLN A 1 81 ? -10.593 -5.647 -0.720 1.00 95.25 81 GLN A C 1
ATOM 662 O O . GLN A 1 81 ? -11.371 -6.505 -0.299 1.00 95.25 81 GLN A O 1
ATOM 667 N N . THR A 1 82 ? -10.320 -5.524 -2.011 1.00 96.75 82 THR A N 1
ATOM 668 C CA . THR A 1 82 ? -10.751 -6.493 -3.021 1.00 96.75 82 THR A CA 1
ATOM 669 C C . THR A 1 82 ? -9.625 -7.504 -3.256 1.00 96.75 82 THR A C 1
ATOM 671 O O . THR A 1 82 ? -8.448 -7.145 -3.218 1.00 96.75 82 THR A O 1
ATOM 674 N N . LEU A 1 83 ? -9.947 -8.794 -3.379 1.00 95.56 83 LEU A N 1
ATOM 675 C CA . LEU A 1 83 ? -8.920 -9.849 -3.344 1.00 95.56 83 LEU A CA 1
ATOM 676 C C . LEU A 1 83 ? -8.298 -10.187 -4.707 1.00 95.56 83 LEU A C 1
ATOM 678 O O . LEU A 1 83 ? -7.255 -10.837 -4.719 1.00 95.56 83 LEU A O 1
ATOM 682 N N . ASP A 1 84 ? -8.873 -9.720 -5.821 1.00 95.75 84 ASP A N 1
ATOM 683 C CA . ASP A 1 84 ? -8.272 -9.841 -7.161 1.00 95.75 84 ASP A CA 1
ATOM 684 C C . ASP A 1 84 ? -7.538 -8.538 -7.555 1.00 95.75 84 ASP A C 1
ATOM 686 O O . ASP A 1 84 ? -7.330 -8.239 -8.734 1.00 95.75 84 ASP A O 1
ATOM 690 N N . ASP A 1 85 ? -7.170 -7.718 -6.566 1.00 95.06 85 ASP A N 1
ATOM 691 C CA . ASP A 1 85 ? -6.398 -6.496 -6.767 1.00 95.06 85 ASP A CA 1
ATOM 692 C C . ASP A 1 85 ? -4.931 -6.815 -7.096 1.00 95.06 85 ASP A C 1
ATOM 694 O O . ASP A 1 85 ? -4.249 -7.526 -6.361 1.00 95.06 85 ASP A O 1
ATOM 698 N N . ILE A 1 86 ? -4.443 -6.266 -8.210 1.00 94.56 86 ILE A N 1
ATOM 699 C CA . ILE A 1 86 ? -3.040 -6.363 -8.647 1.00 94.56 86 ILE A CA 1
ATOM 700 C C . ILE A 1 86 ? -2.267 -5.046 -8.463 1.00 94.56 86 ILE A C 1
ATOM 702 O O . ILE A 1 86 ? -1.087 -4.962 -8.801 1.00 94.56 86 ILE A O 1
ATOM 706 N N . ASN A 1 87 ? -2.931 -4.000 -7.972 1.00 93.19 87 ASN A N 1
ATOM 707 C CA . ASN A 1 87 ? -2.373 -2.667 -7.757 1.00 93.19 87 ASN A CA 1
ATOM 708 C C . ASN A 1 87 ? -1.997 -2.432 -6.291 1.00 93.19 87 ASN A C 1
ATOM 710 O O . ASN A 1 87 ? -1.116 -1.626 -6.030 1.00 93.19 87 ASN A O 1
ATOM 714 N N . VAL A 1 88 ? -2.634 -3.138 -5.359 1.00 92.19 88 VAL A N 1
ATOM 715 C CA . VAL A 1 88 ? -2.384 -3.056 -3.911 1.00 92.19 88 VAL A CA 1
ATOM 716 C C . VAL A 1 88 ? -2.060 -4.456 -3.396 1.00 92.19 88 VAL A C 1
ATOM 718 O O . VAL A 1 88 ? -2.642 -5.438 -3.862 1.00 92.19 88 VAL A O 1
ATOM 721 N N . ASP A 1 89 ? -1.125 -4.574 -2.452 1.00 92.62 89 ASP A N 1
ATOM 722 C CA . ASP A 1 89 ? -0.665 -5.883 -1.981 1.00 92.62 89 ASP A CA 1
ATOM 723 C C . ASP A 1 89 ? -1.703 -6.562 -1.060 1.00 92.62 89 ASP A C 1
ATOM 725 O O . ASP A 1 89 ? -1.803 -6.307 0.144 1.00 92.62 89 ASP A O 1
ATOM 729 N N . VAL A 1 90 ? -2.465 -7.505 -1.623 1.00 92.94 90 VAL A N 1
ATOM 730 C CA . VAL A 1 90 ? -3.462 -8.302 -0.886 1.00 92.94 90 VAL A CA 1
ATOM 731 C C . VAL A 1 90 ? -2.827 -9.140 0.236 1.00 92.94 90 VAL A C 1
ATOM 733 O O . VAL A 1 90 ? -3.446 -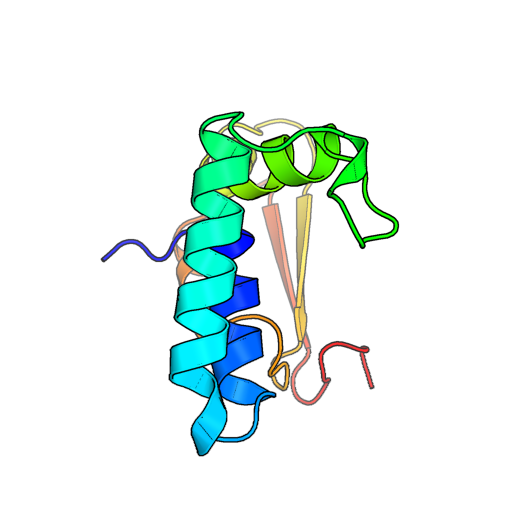9.360 1.284 1.00 92.94 90 VAL A O 1
ATOM 736 N N . ALA A 1 91 ? -1.588 -9.609 0.065 1.00 92.12 91 ALA A N 1
ATOM 737 C CA . ALA A 1 91 ? -0.901 -10.370 1.104 1.00 92.12 91 ALA A CA 1
ATOM 738 C C . ALA A 1 91 ? -0.520 -9.466 2.284 1.00 92.12 91 ALA A C 1
ATOM 740 O O . ALA A 1 91 ? -0.676 -9.882 3.438 1.00 92.12 91 ALA A O 1
ATOM 741 N N . ALA A 1 92 ? -0.094 -8.229 2.010 1.00 90.12 92 ALA A N 1
ATOM 742 C CA . ALA A 1 92 ? 0.121 -7.209 3.033 1.00 90.12 92 ALA A CA 1
ATOM 743 C C . ALA A 1 92 ? -1.167 -6.950 3.824 1.00 90.12 92 ALA A 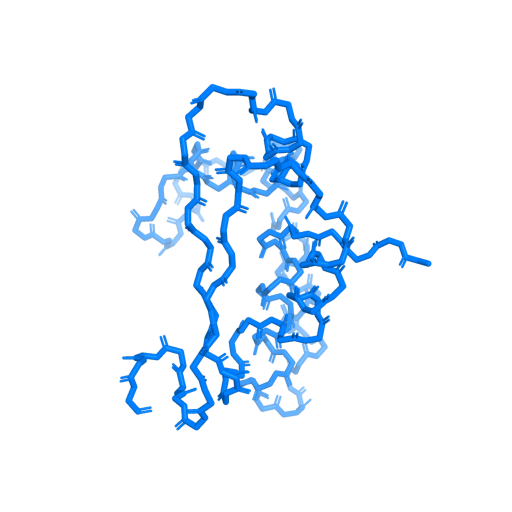C 1
ATOM 745 O O . ALA A 1 92 ? -1.163 -7.059 5.053 1.00 90.12 92 ALA A O 1
ATOM 746 N N . PHE A 1 93 ? -2.292 -6.714 3.133 1.00 91.69 93 PHE A N 1
ATOM 747 C CA . PHE A 1 93 ? -3.611 -6.526 3.753 1.00 91.69 93 PHE A CA 1
ATOM 748 C C . PHE A 1 93 ? -3.959 -7.646 4.746 1.00 91.69 93 PHE A C 1
ATOM 750 O O . PHE A 1 93 ? -4.403 -7.378 5.867 1.00 91.69 93 PHE A O 1
ATOM 757 N N . HIS A 1 94 ? -3.719 -8.908 4.377 1.00 92.19 94 HIS A N 1
ATOM 758 C CA . HIS A 1 94 ? -3.971 -10.035 5.273 1.00 92.19 94 HIS A CA 1
ATOM 759 C C . HIS A 1 94 ? -3.135 -9.983 6.552 1.00 92.19 94 HIS A C 1
ATOM 761 O O . HIS A 1 94 ? -3.680 -10.233 7.629 1.00 92.19 94 HIS A O 1
ATOM 767 N N . GLN A 1 95 ? -1.856 -9.625 6.465 1.00 90.62 95 GLN A N 1
ATOM 768 C CA . GLN A 1 95 ? -1.000 -9.492 7.646 1.00 90.62 95 GLN A CA 1
ATOM 769 C C . GLN A 1 95 ? -1.498 -8.369 8.565 1.00 90.62 95 GLN A C 1
ATOM 771 O O . GLN A 1 95 ? -1.642 -8.561 9.770 1.00 90.62 95 GLN A O 1
ATOM 776 N N . LEU A 1 96 ? -1.882 -7.229 7.997 1.00 88.75 96 LEU A N 1
ATOM 777 C CA . LEU A 1 96 ? -2.369 -6.079 8.765 1.00 88.75 96 LEU A CA 1
ATOM 778 C C . LEU A 1 96 ? -3.688 -6.356 9.469 1.00 88.75 96 LEU A C 1
ATOM 780 O O . LEU A 1 96 ? -3.863 -5.954 10.616 1.00 88.75 96 LEU A O 1
ATOM 784 N N . SER A 1 97 ? -4.591 -7.087 8.813 1.00 91.31 97 SER A N 1
ATOM 785 C CA . SER A 1 97 ? -5.854 -7.509 9.423 1.00 91.31 97 SER A CA 1
ATOM 786 C C . SER A 1 97 ? -5.655 -8.410 10.648 1.00 91.31 97 SER A C 1
ATOM 788 O O . SER A 1 97 ? -6.548 -8.512 11.483 1.00 91.31 97 SER A O 1
ATOM 790 N N . GLN A 1 98 ? -4.488 -9.051 10.773 1.00 91.38 98 GLN A N 1
ATOM 791 C CA . GLN A 1 98 ? -4.110 -9.842 11.945 1.00 91.38 98 GLN A CA 1
ATOM 792 C C . GLN A 1 98 ? -3.406 -8.991 13.011 1.00 91.38 98 GLN A C 1
ATOM 794 O O . GLN A 1 98 ? -3.575 -9.244 14.202 1.00 91.38 98 GLN A O 1
ATOM 799 N N . GLU A 1 99 ? -2.618 -7.991 12.606 1.00 90.75 99 GLU A N 1
ATOM 800 C CA . GLU A 1 99 ? -1.905 -7.104 13.533 1.00 90.75 99 GLU A CA 1
ATOM 801 C C . GLU A 1 99 ? -2.802 -6.054 14.203 1.00 90.75 99 GLU A C 1
ATOM 803 O O . GLU A 1 99 ? -2.561 -5.664 15.351 1.00 90.75 99 GLU A O 1
ATOM 808 N N . ILE A 1 100 ? -3.806 -5.551 13.486 1.00 92.00 100 ILE A N 1
ATOM 809 C CA . ILE A 1 100 ? -4.713 -4.507 13.961 1.00 92.00 100 ILE A CA 1
ATOM 810 C C . ILE A 1 100 ? -5.861 -5.178 14.715 1.00 92.00 100 ILE A C 1
ATOM 812 O O . ILE A 1 100 ? -6.771 -5.758 14.130 1.00 92.00 100 ILE A O 1
ATOM 816 N N . THR A 1 101 ? -5.803 -5.090 16.041 1.00 91.50 101 THR A N 1
ATOM 817 C CA . THR A 1 101 ? -6.763 -5.716 16.971 1.00 91.50 101 THR A CA 1
ATOM 818 C C . THR A 1 101 ? -7.676 -4.698 17.658 1.00 91.50 101 THR A C 1
ATOM 820 O O . THR A 1 101 ? -8.493 -5.056 18.508 1.00 91.50 101 THR A O 1
ATOM 823 N N . GLN A 1 102 ? -7.541 -3.418 17.303 1.00 94.06 102 GLN A N 1
ATOM 824 C CA . GLN A 1 102 ? -8.340 -2.317 17.823 1.00 94.06 102 GLN A CA 1
ATOM 825 C C . GLN A 1 102 ? -9.836 -2.568 17.557 1.00 94.06 102 GLN A C 1
ATOM 827 O O . GLN A 1 102 ? -10.226 -2.758 16.405 1.00 94.06 102 GLN A O 1
ATOM 832 N N . PRO A 1 103 ? -10.707 -2.514 18.582 1.00 95.12 103 PRO A N 1
ATOM 833 C CA . PRO A 1 103 ? -12.120 -2.873 18.435 1.00 95.12 103 PRO A CA 1
ATOM 834 C C . PRO A 1 103 ? -12.920 -1.883 17.574 1.00 95.12 103 PRO A C 1
ATOM 836 O O . PRO A 1 103 ? -14.005 -2.213 17.106 1.00 95.12 103 PRO A O 1
ATOM 839 N N . ASN A 1 104 ? -12.407 -0.667 17.370 1.00 96.62 104 ASN A N 1
ATOM 840 C CA . ASN A 1 104 ? -12.994 0.348 16.496 1.00 96.62 104 ASN A CA 1
ATOM 841 C C . ASN A 1 104 ? -12.560 0.210 15.027 1.00 96.62 104 ASN A C 1
ATOM 843 O O . ASN A 1 104 ? -12.977 1.031 14.213 1.00 96.62 104 ASN A O 1
ATOM 847 N N . VAL A 1 105 ? -11.744 -0.787 14.672 1.00 96.75 105 VAL A N 1
ATOM 848 C CA . VAL A 1 105 ? -11.330 -1.043 13.288 1.00 96.75 105 VAL A CA 1
ATOM 849 C C . VAL A 1 105 ? -12.033 -2.291 12.767 1.00 96.75 105 VAL A C 1
ATOM 851 O O . VAL A 1 105 ? -11.983 -3.356 13.373 1.00 96.75 105 VAL A O 1
ATOM 854 N N . THR A 1 106 ? -12.704 -2.157 11.628 1.00 97.06 106 THR A N 1
ATOM 855 C CA . THR A 1 106 ? -13.386 -3.250 10.932 1.00 97.06 106 THR A CA 1
ATOM 856 C C . THR A 1 106 ? -12.743 -3.474 9.574 1.00 97.06 106 THR A C 1
ATOM 858 O O . THR A 1 106 ? -12.486 -2.522 8.840 1.00 97.06 106 THR A O 1
ATOM 861 N N . PHE A 1 107 ? -12.533 -4.740 9.224 1.00 95.69 107 PHE A N 1
ATOM 862 C CA . PHE A 1 107 ? -12.039 -5.152 7.916 1.00 95.69 107 PHE A CA 1
ATOM 863 C C . PHE A 1 107 ? -13.163 -5.803 7.115 1.00 95.69 107 PHE A C 1
ATOM 865 O O . PHE A 1 107 ? -13.832 -6.714 7.605 1.00 95.69 107 PHE A O 1
ATOM 872 N N . ILE A 1 108 ? -13.346 -5.366 5.871 1.00 96.00 108 ILE A N 1
ATOM 873 C CA . ILE A 1 108 ? -14.205 -6.030 4.889 1.00 96.00 108 ILE A CA 1
ATOM 874 C C . ILE A 1 108 ? -13.343 -6.427 3.701 1.00 96.00 108 ILE A C 1
ATOM 876 O O . ILE A 1 108 ? -12.502 -5.659 3.238 1.00 96.00 108 ILE A O 1
ATOM 880 N N . LYS A 1 109 ? -13.575 -7.636 3.197 1.00 95.25 109 LYS A N 1
ATOM 881 C CA . LYS A 1 109 ? -12.947 -8.114 1.974 1.00 95.25 109 LYS A CA 1
ATOM 882 C C . LYS A 1 109 ? -13.991 -8.583 0.977 1.00 95.25 109 LYS A C 1
ATOM 884 O O . LYS A 1 109 ? -14.996 -9.171 1.377 1.00 95.25 109 LYS A O 1
ATOM 889 N N . TYR A 1 110 ? -13.727 -8.334 -0.297 1.00 96.69 110 TYR A N 1
ATOM 890 C CA . TYR A 1 110 ? -14.543 -8.825 -1.398 1.00 96.69 110 TYR A CA 1
ATOM 891 C C . TYR A 1 110 ? -13.724 -9.774 -2.260 1.00 96.69 110 TYR A C 1
ATOM 893 O O . TYR A 1 110 ? -12.754 -9.370 -2.902 1.00 96.69 110 TYR A O 1
ATOM 901 N N . ASP A 1 111 ? -14.134 -11.037 -2.269 1.00 93.69 111 ASP A N 1
ATOM 902 C CA . ASP A 1 111 ? -13.572 -12.034 -3.170 1.00 93.69 111 ASP A CA 1
ATOM 903 C C . ASP A 1 111 ? -13.972 -11.691 -4.616 1.00 93.69 111 ASP A C 1
ATOM 905 O O . ASP A 1 111 ? -15.106 -11.266 -4.854 1.00 93.69 111 ASP A O 1
ATOM 909 N N . LYS A 1 112 ? -13.081 -11.949 -5.582 1.00 94.31 112 LYS A N 1
ATOM 910 C CA . LYS A 1 112 ? -13.344 -11.851 -7.032 1.00 94.31 112 LYS A CA 1
ATOM 911 C C . LYS A 1 112 ? -13.566 -10.447 -7.604 1.00 94.31 112 LYS A C 1
ATOM 913 O O . LYS A 1 112 ? -13.954 -10.341 -8.763 1.00 94.31 112 LYS A O 1
ATOM 918 N N . LEU A 1 113 ? -13.367 -9.394 -6.811 1.00 96.25 113 LEU A N 1
ATOM 919 C CA . LEU A 1 113 ? -13.369 -8.017 -7.309 1.00 96.25 113 LEU A CA 1
ATOM 920 C C . LEU A 1 113 ? -11.933 -7.537 -7.520 1.00 96.25 113 LEU A C 1
ATOM 922 O O . LEU A 1 113 ? -11.048 -7.879 -6.731 1.00 96.25 113 LEU A O 1
ATOM 926 N N . ASN A 1 114 ? -11.717 -6.715 -8.545 1.00 94.38 114 ASN A N 1
ATOM 927 C CA . ASN A 1 114 ? -10.435 -6.040 -8.771 1.00 94.38 114 ASN A CA 1
ATOM 928 C C . ASN A 1 114 ? -10.359 -4.672 -8.056 1.00 94.38 114 ASN A C 1
ATOM 930 O O . ASN A 1 114 ? -11.270 -4.282 -7.322 1.00 94.38 114 ASN A O 1
ATOM 934 N N . HIS A 1 115 ? -9.274 -3.920 -8.270 1.00 94.19 115 HIS A N 1
ATOM 935 C CA . HIS A 1 115 ? -9.053 -2.593 -7.665 1.00 94.19 115 HIS A CA 1
ATOM 936 C C . HIS A 1 115 ? -10.194 -1.594 -7.912 1.00 94.19 115 HIS A C 1
ATOM 938 O O . HIS A 1 115 ? -10.513 -0.766 -7.065 1.00 94.19 115 HIS A O 1
ATOM 944 N N . GLY A 1 116 ? -10.829 -1.684 -9.083 1.00 94.75 116 GLY A N 1
ATOM 945 C CA . GLY A 1 116 ? -11.953 -0.840 -9.479 1.00 94.75 116 GLY A CA 1
ATOM 946 C C . GLY A 1 116 ? -13.308 -1.323 -8.961 1.00 94.75 116 GLY A C 1
ATOM 947 O O . GLY A 1 116 ? -14.320 -0.752 -9.358 1.00 94.75 116 GLY A O 1
ATOM 948 N N . PHE A 1 117 ? -13.341 -2.355 -8.107 1.00 94.50 117 PHE A N 1
ATOM 949 C CA . PHE A 1 117 ? -14.561 -3.013 -7.625 1.00 94.50 117 PHE A CA 1
ATOM 950 C C . PHE A 1 117 ? -15.422 -3.615 -8.749 1.00 94.50 117 PHE A C 1
ATOM 952 O O . PHE A 1 117 ? -16.649 -3.674 -8.634 1.00 94.50 117 PHE A O 1
ATOM 959 N N . LEU A 1 118 ? -14.772 -4.051 -9.832 1.00 93.38 118 LEU A N 1
ATOM 960 C CA . LEU A 1 118 ? -15.391 -4.747 -10.964 1.00 93.38 118 LEU A CA 1
ATOM 961 C C . LEU A 1 118 ? -15.195 -6.258 -10.862 1.00 93.38 118 LEU A C 1
ATOM 963 O O . LEU A 1 118 ? -14.125 -6.666 -10.347 1.00 93.38 118 LEU A O 1
#

Foldseek 3Di:
DQLFPQPLVLQLQQLCQPPDPVCSVVVNVVVVVVLVCLCVVVDDQVPDPDPDGSVVSNPRSPDRVLVVLLPDQDAQAEAEEECQESRGDNVSVVSSVVVRPRPSYHYYYHYPAYPVRD

pLDDT: mean 88.63, std 12.46, range [29.91, 98.0]